Protein AF-A0A946YLW0-F1 (afdb_monomer_lite)

Radius of gyration: 21.74 Å; chains: 1; bounding box: 49×35×57 Å

Foldseek 3Di:
DEDVVAPDDDDDPDHPHPYCVPPVNVVVVVVVVPDDPPPPDDPDADFALQCCQQFVLQQQVDADVPFDHVCVPQCVFLNVDDPPLDGHDSVNSVRSVVRLVVQADALCLCSRNVLQAQEDVVQPHDPDDPRHHRYDHCVDVLSVQVSCSSSNNDYHNDYDPSRDDPPSPDD

pLDDT: mean 92.06, std 7.38, range [60.34, 98.5]

Secondary structure (DSSP, 8-state):
-B-GGGTPPP-SS--SBSSTT-HHHHHHHHHHHTS-TTSPPPP-----HHHIIIIIGGGGG-PPTT---HHHHHTTTT-PPPPTTSPPPHHHHHHHHHHHHTT--TT-GGG-HHHHTTB-GGGT--S--TT--SBSSTT-HHHHHHHHHHTT---TT---GGG---SSPP-

Sequence (171 aa):
PLAPAVGGERHSGGIFWDSTDHAEYRAIADWIAGGSPDAGADPLVDVDFDFFRSCVQPIFVNPLENAMPCAECHSGEFAVPPPENSYWTVEQSQQAFESLLYLIDPGRPDSSRFLHKPLHPNAGGDLMHNGGRRWYSQDDPERQALASWVSGEAQGNSCPSALQFDYPPRP

Structure (mmCIF, N/CA/C/O backbone):
data_AF-A0A946YLW0-F1
#
_entry.id   AF-A0A946YLW0-F1
#
loop_
_atom_site.group_PDB
_atom_site.id
_atom_site.type_symbol
_atom_site.label_atom_id
_atom_site.label_alt_id
_atom_site.label_comp_id
_atom_site.label_asym_id
_atom_site.label_entity_id
_atom_site.label_seq_id
_atom_site.pdbx_PDB_ins_code
_atom_site.Cartn_x
_atom_site.Cartn_y
_atom_site.Cartn_z
_atom_site.occupancy
_atom_site.B_iso_or_equiv
_atom_site.auth_seq_id
_atom_site.auth_comp_id
_atom_site.auth_asym_id
_atom_site.auth_atom_id
_atom_site.pdbx_PDB_model_num
ATOM 1 N N . PRO A 1 1 ? 23.824 8.669 -23.984 1.00 85.38 1 PRO A N 1
ATOM 2 C CA . PRO A 1 1 ? 22.915 9.604 -24.691 1.00 85.38 1 PRO A CA 1
ATOM 3 C C . PRO A 1 1 ? 23.542 10.155 -25.980 1.00 85.38 1 PRO A C 1
ATOM 5 O O . PRO A 1 1 ? 24.711 10.545 -25.954 1.00 85.38 1 PRO A O 1
ATOM 8 N N . LEU A 1 2 ? 22.795 10.125 -27.090 1.00 92.25 2 LEU A N 1
ATOM 9 C CA . LEU A 1 2 ? 23.228 10.659 -28.386 1.00 92.25 2 LEU A CA 1
ATOM 10 C C . LEU A 1 2 ? 23.169 12.193 -28.372 1.00 92.25 2 LEU A C 1
ATOM 12 O O . LEU A 1 2 ? 22.235 12.763 -27.815 1.00 92.25 2 LEU A O 1
ATOM 16 N N . ALA A 1 3 ? 24.135 12.867 -28.990 1.00 92.94 3 ALA A N 1
ATOM 17 C CA . ALA A 1 3 ? 24.159 14.320 -29.049 1.00 92.94 3 ALA A CA 1
ATOM 18 C C . ALA A 1 3 ? 22.943 14.883 -29.807 1.00 92.94 3 ALA A C 1
ATOM 20 O O . ALA A 1 3 ? 22.633 14.406 -30.903 1.00 92.94 3 ALA A O 1
ATOM 21 N N . PRO A 1 4 ? 22.332 15.984 -29.326 1.00 92.19 4 PRO A N 1
ATOM 22 C CA . PRO A 1 4 ? 21.275 16.666 -30.071 1.00 92.19 4 PRO A CA 1
ATOM 23 C C . PRO A 1 4 ? 21.678 17.119 -31.477 1.00 92.19 4 PRO A C 1
ATOM 25 O O . PRO A 1 4 ? 20.841 17.175 -32.372 1.00 92.19 4 PRO A O 1
ATOM 28 N N . ALA A 1 5 ? 22.968 17.395 -31.695 1.00 92.62 5 ALA A N 1
ATOM 29 C CA . ALA A 1 5 ? 23.504 17.795 -32.996 1.00 92.62 5 ALA A CA 1
ATOM 30 C C . ALA A 1 5 ? 23.383 16.709 -34.081 1.00 92.62 5 ALA A C 1
ATOM 32 O O . ALA A 1 5 ? 23.413 17.036 -35.264 1.00 92.62 5 ALA A O 1
ATOM 33 N N . VAL A 1 6 ? 23.231 15.442 -33.689 1.00 92.12 6 VAL A N 1
ATOM 34 C CA . VAL A 1 6 ? 23.076 14.301 -34.605 1.00 92.12 6 VAL A CA 1
ATOM 35 C C . VAL A 1 6 ? 21.753 13.559 -34.383 1.00 92.12 6 VAL A C 1
ATOM 37 O O . VAL A 1 6 ? 21.626 12.394 -34.743 1.00 92.12 6 VAL A O 1
ATOM 40 N N . GLY A 1 7 ? 20.757 14.235 -33.798 1.00 90.06 7 GLY A N 1
ATOM 41 C CA . GLY A 1 7 ? 19.392 13.713 -33.662 1.00 90.06 7 GLY A CA 1
ATOM 42 C C . GLY A 1 7 ? 19.033 13.113 -32.300 1.00 90.06 7 GLY A C 1
ATOM 43 O O . GLY A 1 7 ? 17.967 12.521 -32.174 1.00 90.06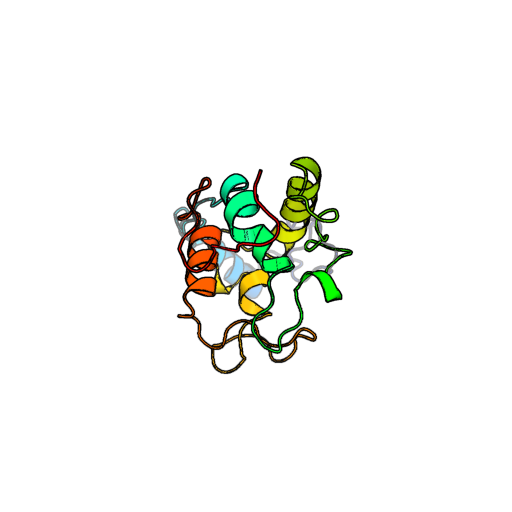 7 GLY A O 1
ATOM 44 N N . GLY A 1 8 ? 19.879 13.256 -31.276 1.00 88.50 8 GLY A N 1
ATOM 45 C CA . GLY A 1 8 ? 19.521 12.881 -29.905 1.00 88.50 8 GLY A CA 1
ATOM 46 C C . GLY A 1 8 ? 18.581 13.877 -29.207 1.00 88.50 8 GLY A C 1
ATOM 47 O O . GLY A 1 8 ? 18.474 15.043 -29.586 1.00 88.50 8 GLY A O 1
ATOM 48 N N . GLU A 1 9 ? 17.908 13.440 -28.143 1.00 89.00 9 GLU A N 1
ATOM 49 C CA . GLU A 1 9 ? 17.096 14.327 -27.300 1.00 89.00 9 GLU A CA 1
ATOM 50 C C . GLU A 1 9 ? 17.953 15.143 -26.321 1.00 89.00 9 GLU A C 1
ATOM 52 O O . GLU A 1 9 ? 19.111 14.826 -26.051 1.00 89.00 9 GLU A O 1
ATOM 57 N N . ARG A 1 10 ? 17.389 16.213 -25.750 1.00 86.56 10 ARG A N 1
ATOM 58 C CA . ARG A 1 10 ? 18.077 16.976 -24.700 1.00 86.56 10 ARG A CA 1
ATOM 59 C C . ARG A 1 10 ? 18.120 16.168 -23.405 1.00 86.56 10 ARG A C 1
ATOM 61 O O . ARG A 1 10 ? 17.092 15.719 -22.918 1.00 86.56 10 ARG A O 1
ATOM 68 N N . HIS A 1 11 ? 19.301 16.066 -22.807 1.00 83.12 11 HIS A N 1
ATOM 69 C CA . HIS A 1 11 ? 19.528 15.318 -21.572 1.00 83.12 11 HIS A CA 1
ATOM 70 C C . HIS A 1 11 ? 20.522 16.053 -20.658 1.00 83.12 11 HIS A C 1
ATOM 72 O O . HIS A 1 11 ? 21.435 16.733 -21.127 1.00 83.12 11 HIS A O 1
ATOM 78 N N . SER A 1 12 ? 20.376 15.899 -19.340 1.00 77.44 12 SER A N 1
ATOM 79 C CA . SER A 1 12 ? 21.189 16.594 -18.325 1.00 77.44 12 SER A CA 1
ATOM 80 C C . SER A 1 12 ? 22.530 15.912 -18.002 1.00 77.44 12 SER A C 1
ATOM 82 O O . SER A 1 12 ? 23.401 16.542 -17.413 1.00 77.44 12 SER A O 1
ATOM 84 N N . GLY A 1 13 ? 22.733 14.656 -18.418 1.00 79.31 13 GLY A N 1
ATOM 85 C CA . GLY A 1 13 ? 23.901 13.831 -18.059 1.00 79.31 13 GLY A CA 1
ATOM 86 C C . GLY A 1 13 ? 25.116 13.894 -18.997 1.00 79.31 13 GLY A C 1
ATOM 87 O O . GLY A 1 13 ? 25.963 13.010 -18.931 1.00 79.31 13 GLY A O 1
ATOM 88 N N . GLY A 1 14 ? 25.204 14.893 -19.883 1.00 83.44 14 GLY A N 1
ATOM 89 C CA . GLY A 1 14 ? 26.281 14.991 -20.881 1.00 83.44 14 GLY A CA 1
ATOM 90 C C . GLY A 1 14 ? 26.111 14.062 -22.094 1.00 83.44 14 GLY A C 1
ATOM 91 O O . GLY A 1 14 ? 25.265 13.168 -22.110 1.00 83.44 14 GLY A O 1
ATOM 92 N N . ILE A 1 15 ? 26.878 14.331 -23.155 1.00 88.19 15 ILE A N 1
ATOM 93 C CA . ILE A 1 15 ? 26.849 13.575 -24.418 1.00 88.19 15 ILE A CA 1
ATOM 94 C C . ILE A 1 15 ? 27.761 12.358 -24.279 1.00 88.19 15 ILE A C 1
ATOM 96 O O . ILE A 1 15 ? 28.927 12.506 -23.928 1.00 88.19 15 ILE A O 1
ATOM 100 N N . PHE A 1 16 ? 27.230 11.172 -24.579 1.00 90.00 16 PHE A N 1
ATOM 101 C CA . PHE A 1 16 ? 28.002 9.925 -24.565 1.00 90.00 16 PHE A CA 1
ATOM 102 C C . PHE A 1 16 ? 28.334 9.437 -25.983 1.00 90.00 16 PHE A C 1
ATOM 104 O O . PHE A 1 16 ? 29.414 8.906 -26.202 1.00 90.00 16 PHE A O 1
ATOM 111 N N . TRP A 1 17 ? 27.447 9.675 -26.956 1.00 93.06 17 TRP A N 1
ATOM 112 C CA . TRP A 1 17 ? 27.706 9.428 -28.378 1.00 93.06 17 TRP A CA 1
ATOM 113 C C . TRP A 1 17 ? 27.484 10.718 -29.162 1.00 93.06 17 TRP A C 1
ATOM 115 O O . TRP A 1 17 ? 26.415 11.313 -29.073 1.00 93.06 17 TRP A O 1
ATOM 125 N N . ASP A 1 18 ? 28.467 11.158 -29.935 1.00 93.69 18 ASP A N 1
ATOM 126 C CA . ASP A 1 18 ? 28.375 12.346 -30.797 1.00 93.69 18 ASP A CA 1
ATOM 127 C C . ASP A 1 18 ? 28.051 12.011 -32.264 1.00 93.69 18 ASP A C 1
ATOM 129 O O . ASP A 1 18 ? 27.902 12.914 -33.082 1.00 93.69 18 ASP A O 1
ATOM 133 N N . SER A 1 19 ? 27.895 10.723 -32.582 1.00 94.00 19 SER A N 1
ATOM 134 C CA . SER A 1 19 ? 27.548 10.196 -33.902 1.00 94.00 19 SER A CA 1
ATOM 135 C C . SER A 1 19 ? 26.683 8.938 -33.785 1.00 94.00 19 SER A C 1
ATOM 137 O O . SER A 1 19 ? 26.817 8.158 -32.841 1.00 94.00 19 SER A O 1
ATOM 139 N N . THR A 1 20 ? 25.823 8.706 -34.774 1.00 91.62 20 THR A N 1
ATOM 140 C CA . THR A 1 20 ? 25.056 7.460 -34.914 1.00 91.62 20 THR A CA 1
ATOM 141 C C . THR A 1 20 ? 25.903 6.282 -35.405 1.00 91.62 20 THR A C 1
ATOM 143 O O . THR A 1 20 ? 25.444 5.146 -35.370 1.00 91.62 20 THR A O 1
ATOM 146 N N . ASP A 1 21 ? 27.141 6.518 -35.847 1.00 94.25 21 ASP A N 1
ATOM 147 C CA . ASP A 1 21 ? 28.026 5.463 -36.366 1.00 94.25 21 ASP A CA 1
ATOM 148 C C . ASP A 1 21 ? 28.792 4.712 -35.269 1.00 94.25 21 ASP A C 1
ATOM 150 O O . ASP A 1 21 ? 29.370 3.644 -35.528 1.00 94.25 21 ASP A O 1
ATOM 154 N N . HIS A 1 22 ? 28.776 5.236 -34.037 1.00 94.25 22 HIS A N 1
ATOM 155 C CA . HIS A 1 22 ? 29.399 4.594 -32.880 1.00 94.25 22 HIS A CA 1
ATOM 156 C C . HIS A 1 22 ? 28.906 3.159 -32.739 1.00 94.25 22 HIS A C 1
ATOM 158 O O . HIS A 1 22 ? 27.703 2.904 -32.719 1.00 94.25 22 HIS A O 1
ATOM 164 N N . ALA A 1 23 ? 29.840 2.211 -32.640 1.00 93.25 23 ALA A N 1
ATOM 165 C CA . ALA A 1 23 ? 29.507 0.788 -32.582 1.00 93.25 23 ALA A CA 1
ATOM 166 C C . ALA A 1 23 ? 28.584 0.461 -31.395 1.00 93.25 23 ALA A C 1
ATOM 168 O O . ALA A 1 23 ? 27.647 -0.317 -31.539 1.00 93.25 23 ALA A O 1
ATOM 169 N N . GLU A 1 24 ? 28.801 1.114 -30.252 1.00 92.62 24 GLU A N 1
ATOM 170 C CA . GLU A 1 24 ? 27.965 0.974 -29.055 1.00 92.62 24 GLU A CA 1
ATOM 171 C C . GLU A 1 24 ? 26.568 1.576 -29.240 1.00 92.62 24 GLU A C 1
ATOM 173 O O . GLU A 1 24 ? 25.579 0.977 -28.821 1.00 92.62 24 GLU A O 1
ATOM 178 N N . TYR A 1 25 ? 26.472 2.732 -29.908 1.00 92.38 25 TYR A N 1
ATOM 179 C CA . TYR A 1 25 ? 25.181 3.334 -30.232 1.00 92.38 25 TYR A CA 1
ATOM 180 C C . TYR A 1 25 ? 24.383 2.430 -31.174 1.00 92.38 25 TYR A C 1
ATOM 182 O O . TYR A 1 25 ? 23.218 2.156 -30.903 1.00 92.38 25 TYR A O 1
ATOM 190 N N . ARG A 1 26 ? 25.017 1.914 -32.237 1.00 94.25 26 ARG A N 1
ATOM 191 C CA . ARG A 1 26 ? 24.376 0.991 -33.186 1.00 94.25 26 ARG A CA 1
ATOM 192 C C . ARG A 1 26 ? 23.924 -0.298 -32.516 1.00 94.25 26 ARG A C 1
ATOM 194 O O . ARG A 1 26 ? 22.802 -0.710 -32.746 1.00 94.25 26 ARG A O 1
ATOM 201 N N . ALA A 1 27 ? 24.729 -0.874 -31.623 1.00 93.50 27 ALA A N 1
ATOM 202 C CA . ALA A 1 27 ? 24.333 -2.071 -30.885 1.00 93.50 27 ALA A CA 1
ATOM 203 C C . ALA A 1 27 ? 23.054 -1.856 -30.050 1.00 93.50 27 ALA A C 1
ATOM 205 O O . ALA A 1 27 ? 22.170 -2.710 -30.041 1.00 93.50 27 ALA A O 1
ATOM 206 N N . ILE A 1 28 ? 22.932 -0.708 -29.376 1.00 90.19 28 ILE A N 1
ATOM 207 C CA . ILE A 1 28 ? 21.730 -0.367 -28.599 1.00 90.19 28 ILE A CA 1
ATOM 208 C C . ILE A 1 28 ? 20.558 -0.029 -29.528 1.00 90.19 28 ILE A C 1
ATOM 210 O O . ILE A 1 28 ? 19.439 -0.463 -29.273 1.00 90.19 28 ILE A O 1
ATOM 214 N N . ALA A 1 29 ? 20.799 0.714 -30.609 1.00 90.12 29 ALA A N 1
ATOM 215 C CA . ALA A 1 29 ? 19.771 1.069 -31.584 1.00 90.12 29 ALA A CA 1
ATOM 216 C C . ALA A 1 29 ? 19.193 -0.171 -32.283 1.00 90.12 29 ALA A C 1
ATOM 218 O O . ALA A 1 29 ? 17.976 -0.287 -32.398 1.00 90.12 29 ALA A O 1
ATOM 219 N N . ASP A 1 30 ? 20.043 -1.122 -32.670 1.00 92.88 30 ASP A N 1
ATOM 220 C CA . ASP A 1 30 ? 19.643 -2.399 -33.263 1.00 92.88 30 ASP A CA 1
ATOM 221 C C . ASP A 1 30 ? 18.868 -3.259 -32.254 1.00 92.88 30 ASP A C 1
ATOM 223 O O . ASP A 1 30 ? 17.881 -3.895 -32.621 1.00 92.88 30 ASP A O 1
ATOM 227 N N . TRP A 1 31 ? 19.256 -3.245 -30.971 1.00 88.25 31 TRP A N 1
ATOM 228 C CA . TRP A 1 31 ? 18.499 -3.912 -29.905 1.00 88.25 31 TRP A CA 1
ATOM 229 C C . TRP A 1 31 ? 17.100 -3.303 -29.718 1.00 88.25 31 TRP A C 1
ATOM 231 O O . TRP A 1 31 ? 16.127 -4.050 -29.632 1.00 88.25 31 TRP A O 1
ATOM 241 N N . ILE A 1 32 ? 16.977 -1.969 -29.718 1.00 85.88 32 ILE A N 1
ATOM 242 C CA . ILE A 1 32 ? 15.678 -1.276 -29.641 1.00 85.88 32 ILE A CA 1
ATOM 243 C C . ILE A 1 32 ? 14.829 -1.595 -30.879 1.00 85.88 32 ILE A C 1
ATOM 245 O O . ILE A 1 32 ? 13.659 -1.945 -30.747 1.00 85.88 32 ILE A O 1
ATOM 249 N N . ALA A 1 33 ? 15.410 -1.502 -32.077 1.00 87.19 33 ALA A N 1
ATOM 250 C CA . ALA A 1 33 ? 14.713 -1.745 -33.340 1.00 87.19 33 ALA A CA 1
ATOM 251 C C . ALA A 1 33 ? 14.305 -3.216 -33.528 1.00 87.19 33 ALA A C 1
ATOM 253 O O . ALA A 1 33 ? 13.322 -3.499 -34.210 1.00 87.19 33 ALA A O 1
ATOM 254 N N . GLY A 1 34 ? 15.055 -4.146 -32.931 1.00 87.06 34 GLY A N 1
ATOM 255 C CA . GLY A 1 34 ? 14.749 -5.575 -32.903 1.00 87.06 34 GLY A CA 1
ATOM 256 C C . GLY A 1 34 ? 13.764 -5.988 -31.805 1.00 87.06 34 GLY A C 1
ATOM 257 O O . GLY A 1 34 ? 13.376 -7.157 -31.756 1.00 87.06 34 GLY A O 1
ATOM 258 N N . GLY A 1 35 ? 13.365 -5.066 -30.924 1.00 81.75 35 GLY A N 1
ATOM 259 C CA . GLY A 1 35 ? 12.325 -5.303 -29.928 1.00 81.75 35 GLY A CA 1
ATOM 260 C C . GLY A 1 35 ? 10.974 -5.583 -30.589 1.00 81.75 35 GLY A C 1
ATOM 261 O O . GLY A 1 35 ? 10.616 -4.965 -31.590 1.00 81.75 35 GLY A O 1
ATOM 262 N N . SER A 1 36 ? 10.204 -6.522 -30.033 1.00 78.25 36 SER A N 1
ATOM 263 C CA . SER A 1 36 ? 8.832 -6.744 -30.497 1.00 78.25 36 SER A CA 1
ATOM 264 C C . SER A 1 36 ? 7.982 -5.507 -30.171 1.00 78.25 36 SER A C 1
ATOM 266 O O . SER A 1 36 ? 8.005 -5.074 -29.017 1.00 78.25 36 SER A O 1
ATOM 268 N N . PRO A 1 37 ? 7.193 -4.956 -31.113 1.00 69.88 37 PRO A N 1
ATOM 269 C CA . PRO A 1 37 ? 6.208 -3.920 -30.790 1.00 69.88 37 PRO A CA 1
ATOM 270 C C . PRO A 1 37 ? 5.125 -4.446 -29.831 1.00 69.88 37 PRO A C 1
ATOM 272 O O . PRO A 1 37 ? 4.477 -3.660 -29.149 1.00 69.88 37 PRO A O 1
ATOM 275 N N . ASP A 1 38 ? 4.995 -5.776 -29.748 1.00 64.50 38 ASP A N 1
ATOM 276 C CA . ASP A 1 38 ? 4.132 -6.512 -28.826 1.00 64.50 38 ASP A CA 1
ATOM 277 C C . ASP A 1 38 ? 4.912 -7.087 -27.630 1.00 64.50 38 ASP A C 1
ATOM 279 O O . ASP A 1 38 ? 4.436 -8.007 -26.962 1.00 64.50 38 ASP A O 1
ATOM 283 N N . ALA A 1 39 ? 6.136 -6.609 -27.358 1.00 64.69 39 ALA A N 1
ATOM 284 C CA . ALA A 1 39 ? 6.762 -6.808 -26.054 1.00 64.69 39 ALA A CA 1
ATOM 285 C C . ALA A 1 39 ? 5.888 -6.060 -25.040 1.00 64.69 39 ALA A C 1
ATOM 287 O O . ALA A 1 39 ? 6.054 -4.860 -24.832 1.00 64.69 39 ALA A O 1
ATOM 288 N N . GLY A 1 40 ? 4.864 -6.759 -24.547 1.00 60.34 40 GLY A N 1
ATOM 289 C CA . GLY A 1 40 ? 3.721 -6.173 -23.866 1.00 60.34 40 GLY A CA 1
ATOM 290 C C . GLY A 1 40 ? 4.165 -5.244 -22.751 1.00 60.34 40 GLY A C 1
ATOM 291 O O . GLY A 1 40 ? 4.898 -5.653 -21.854 1.00 60.34 40 GLY A O 1
ATOM 292 N N . ALA A 1 41 ? 3.707 -3.994 -22.807 1.00 64.12 41 ALA A N 1
ATOM 293 C CA . ALA A 1 41 ? 3.590 -3.227 -21.584 1.00 64.12 41 ALA A CA 1
ATOM 294 C C . ALA A 1 41 ? 2.695 -4.041 -20.645 1.00 64.12 41 ALA A C 1
ATOM 296 O O . ALA A 1 41 ? 1.641 -4.525 -21.078 1.00 64.12 41 ALA A O 1
ATOM 297 N N . ASP A 1 42 ? 3.133 -4.224 -19.399 1.00 68.25 42 ASP A N 1
ATOM 298 C CA . ASP A 1 42 ? 2.281 -4.833 -18.384 1.00 68.25 42 ASP A CA 1
ATOM 299 C C . ASP A 1 42 ? 0.925 -4.104 -18.392 1.00 68.25 42 ASP A C 1
ATOM 301 O O . ASP A 1 42 ? 0.886 -2.878 -18.585 1.00 68.25 42 ASP A O 1
ATOM 305 N N . PRO A 1 43 ? -0.197 -4.833 -18.264 1.00 72.81 43 PRO A N 1
ATOM 306 C CA . PRO A 1 43 ? -1.510 -4.208 -18.234 1.00 72.81 43 PRO A CA 1
ATOM 307 C C . PRO A 1 43 ? -1.532 -3.114 -17.164 1.00 72.81 43 PRO A C 1
ATOM 309 O O . PRO A 1 43 ? -0.964 -3.281 -16.086 1.00 72.81 43 PRO A O 1
ATOM 312 N N . LEU A 1 44 ? -2.192 -1.992 -17.463 1.00 78.94 44 LEU A N 1
ATOM 313 C CA . LEU A 1 44 ? -2.415 -0.950 -16.466 1.00 78.94 44 LEU A CA 1
ATOM 314 C C . LEU A 1 44 ? -3.290 -1.540 -15.357 1.00 78.94 44 LEU A C 1
ATOM 316 O O . LEU A 1 44 ? -4.455 -1.866 -15.584 1.00 78.94 44 LEU A O 1
ATOM 320 N N . VAL A 1 45 ? -2.691 -1.713 -14.183 1.00 91.19 45 VAL A N 1
ATOM 321 C CA . VAL A 1 45 ? -3.363 -2.140 -12.960 1.00 91.19 45 VAL A CA 1
ATOM 322 C C . VAL A 1 45 ? -3.491 -0.917 -12.069 1.00 91.19 45 VAL A C 1
ATOM 324 O O . VAL A 1 45 ? -2.507 -0.223 -11.834 1.00 91.19 45 VAL A O 1
ATOM 327 N N . ASP A 1 46 ? -4.690 -0.683 -11.550 1.00 92.00 46 ASP A N 1
ATOM 328 C CA . ASP A 1 46 ? -4.929 0.284 -10.487 1.00 92.00 46 ASP A CA 1
ATOM 329 C C . ASP A 1 46 ? -5.319 -0.473 -9.217 1.00 92.00 46 ASP A C 1
ATOM 331 O O . ASP A 1 46 ? -6.022 -1.486 -9.266 1.00 92.00 46 ASP A O 1
ATOM 335 N N . VAL A 1 47 ? -4.859 0.016 -8.069 1.00 96.75 47 VAL A N 1
ATOM 336 C CA . VAL A 1 47 ? -5.274 -0.518 -6.770 1.00 96.75 47 VAL A CA 1
ATOM 337 C C . VAL A 1 47 ? -6.560 0.167 -6.312 1.00 96.75 47 VAL A C 1
ATOM 339 O O . VAL A 1 47 ? -6.731 1.373 -6.475 1.00 96.75 47 VAL A O 1
ATOM 342 N N . ASP A 1 48 ? -7.479 -0.602 -5.735 1.00 98.19 48 ASP A N 1
ATOM 343 C CA . ASP A 1 48 ? -8.828 -0.121 -5.429 1.00 98.19 48 ASP A CA 1
ATOM 344 C C . ASP A 1 48 ? -8.889 0.700 -4.128 1.00 98.19 48 ASP A C 1
ATOM 346 O O . ASP A 1 48 ? -8.435 0.250 -3.069 1.00 98.19 48 ASP A O 1
ATOM 350 N N . PHE A 1 49 ? -9.474 1.901 -4.197 1.00 98.25 49 PHE A N 1
ATOM 351 C CA . PHE A 1 49 ? -9.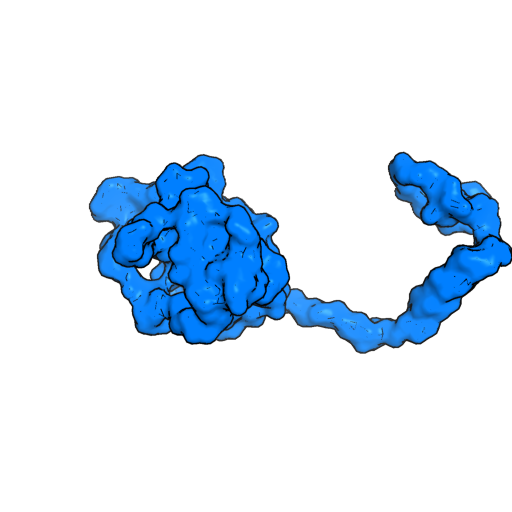601 2.805 -3.049 1.00 98.25 49 PHE A CA 1
ATOM 352 C C . PHE A 1 49 ? -10.596 2.293 -1.999 1.00 98.25 49 PHE A C 1
ATOM 354 O O . PHE A 1 49 ? -10.355 2.438 -0.797 1.00 98.25 49 PHE A O 1
ATOM 361 N N . ASP A 1 50 ? -11.700 1.675 -2.422 1.00 98.06 50 ASP A N 1
ATOM 362 C CA . ASP A 1 50 ? -12.705 1.167 -1.485 1.00 98.06 50 ASP A CA 1
ATOM 363 C C . ASP A 1 50 ? -12.137 0.011 -0.653 1.00 98.06 50 ASP A C 1
ATOM 365 O O . ASP A 1 50 ? -12.345 -0.040 0.567 1.00 98.06 50 ASP A O 1
ATOM 369 N N . PHE A 1 51 ? -11.332 -0.853 -1.275 1.00 98.44 51 PHE A N 1
ATOM 370 C CA . PHE A 1 51 ? -10.580 -1.904 -0.598 1.00 98.44 51 PHE A CA 1
ATOM 371 C C . PHE A 1 51 ? -9.503 -1.334 0.317 1.00 98.44 51 PHE A C 1
ATOM 373 O O . PHE A 1 51 ? -9.370 -1.782 1.461 1.00 98.44 51 PHE A O 1
ATOM 380 N N . PHE A 1 52 ? -8.782 -0.298 -0.129 1.00 98.38 52 PHE A N 1
ATOM 381 C CA . PHE A 1 52 ? -7.839 0.409 0.731 1.00 98.38 52 PHE A CA 1
ATOM 382 C C . PHE A 1 52 ? -8.520 0.887 2.014 1.00 98.38 52 PHE A C 1
ATOM 384 O O . PHE A 1 52 ? -8.114 0.511 3.113 1.00 98.38 52 PHE A O 1
ATOM 391 N N . ARG A 1 53 ? -9.585 1.682 1.878 1.00 97.19 53 ARG A N 1
ATOM 392 C CA . ARG A 1 53 ? -10.279 2.293 3.012 1.00 97.19 53 ARG A CA 1
ATOM 393 C C . ARG A 1 53 ? -10.908 1.244 3.920 1.00 97.19 53 ARG A C 1
ATOM 395 O O . ARG A 1 53 ? -10.927 1.446 5.130 1.00 97.19 53 ARG A O 1
ATOM 402 N N . SER A 1 54 ? -11.429 0.152 3.366 1.00 96.75 54 SER A N 1
ATOM 403 C CA . SER A 1 54 ? -12.187 -0.848 4.128 1.00 96.75 54 SER A CA 1
ATOM 404 C C . SER A 1 54 ? -11.310 -1.908 4.793 1.00 96.75 54 SER A C 1
ATOM 406 O O . SER A 1 54 ? -11.661 -2.377 5.876 1.00 96.75 54 SER A O 1
ATOM 408 N N . CYS A 1 55 ? -10.211 -2.302 4.143 1.00 97.75 55 CYS A N 1
ATOM 409 C CA . CYS A 1 55 ? -9.468 -3.520 4.474 1.00 97.75 55 CYS A CA 1
ATOM 410 C C . CYS A 1 55 ? -7.970 -3.280 4.692 1.00 97.75 55 CYS A C 1
ATOM 412 O O . CYS A 1 55 ? -7.363 -3.951 5.521 1.00 97.75 55 CYS A O 1
ATOM 414 N N . VAL A 1 56 ? -7.361 -2.322 3.986 1.00 97.94 56 VAL A N 1
ATOM 415 C CA . VAL A 1 56 ? -5.922 -2.043 4.124 1.00 97.94 56 VAL A CA 1
ATOM 416 C C . VAL A 1 56 ? -5.667 -1.045 5.242 1.00 97.94 56 VAL A C 1
ATOM 418 O O . VAL A 1 56 ? -4.918 -1.343 6.159 1.00 97.94 56 VAL A O 1
ATOM 421 N N . GLN A 1 57 ? -6.303 0.123 5.206 1.00 97.88 57 GLN A N 1
ATOM 422 C CA . GLN A 1 57 ? -6.030 1.244 6.105 1.00 97.88 57 GLN A CA 1
ATOM 423 C C . GLN A 1 57 ? -6.066 0.888 7.607 1.00 97.88 57 GLN A C 1
ATOM 425 O O . GLN A 1 57 ? -5.190 1.365 8.336 1.00 97.88 57 GLN A O 1
ATOM 430 N N . PRO A 1 58 ? -6.976 0.019 8.104 1.00 97.06 58 PRO A N 1
ATOM 431 C CA . PRO A 1 58 ? -6.950 -0.410 9.504 1.00 97.06 58 PRO A CA 1
ATOM 432 C C . PRO A 1 58 ? -5.627 -1.044 9.945 1.00 97.06 58 PRO A C 1
ATOM 434 O O . PRO A 1 58 ? -5.248 -0.908 11.109 1.00 97.06 58 PRO A O 1
ATOM 437 N N . ILE A 1 59 ? -4.872 -1.676 9.041 1.00 96.88 59 ILE A N 1
ATOM 438 C CA . ILE A 1 59 ? -3.588 -2.313 9.364 1.00 96.88 59 ILE A CA 1
ATOM 439 C C . ILE A 1 59 ? -2.607 -1.341 10.035 1.00 96.88 59 ILE A C 1
ATOM 441 O O . ILE A 1 59 ? -1.786 -1.741 10.861 1.00 96.88 59 ILE A O 1
ATOM 445 N N . PHE A 1 60 ? -2.720 -0.044 9.724 1.00 96.56 60 PHE A N 1
ATOM 446 C CA . PHE A 1 60 ? -1.799 0.989 10.185 1.00 96.56 60 PHE A CA 1
ATOM 447 C C . PHE A 1 60 ? -1.839 1.223 11.689 1.00 96.56 60 PHE A C 1
ATOM 449 O O . PHE A 1 60 ? -0.852 1.699 12.251 1.00 96.56 60 PHE A O 1
ATOM 456 N N . VAL A 1 61 ? -2.952 0.876 12.332 1.00 95.75 61 VAL A N 1
ATOM 457 C CA . VAL A 1 61 ? -3.174 1.062 13.771 1.00 95.75 61 VAL A CA 1
ATOM 458 C C . VAL A 1 61 ? -3.399 -0.250 14.517 1.00 95.75 61 VAL A C 1
ATOM 460 O O . VAL A 1 61 ? -3.567 -0.227 15.731 1.00 95.75 61 VAL A O 1
ATOM 463 N N . ASN A 1 62 ? -3.354 -1.389 13.818 1.00 95.12 62 ASN A N 1
ATOM 464 C CA . ASN A 1 62 ? -3.465 -2.723 14.405 1.00 95.12 62 ASN A CA 1
ATOM 465 C C . ASN A 1 62 ? -2.112 -3.447 14.320 1.00 95.12 62 ASN A C 1
ATOM 467 O O . ASN A 1 62 ? -1.810 -4.105 13.312 1.00 95.12 62 ASN A O 1
ATOM 471 N N . PRO A 1 63 ? -1.249 -3.301 15.341 1.00 91.62 63 PRO A N 1
ATOM 472 C CA . PRO A 1 63 ? 0.017 -4.012 15.386 1.00 91.62 63 PRO A CA 1
ATOM 473 C C . PRO A 1 63 ? -0.195 -5.502 15.668 1.00 91.62 63 PRO A C 1
ATOM 475 O O . PRO A 1 63 ? -1.169 -5.901 16.306 1.00 91.62 63 PRO A O 1
ATOM 478 N N . LEU A 1 64 ? 0.762 -6.320 15.235 1.00 88.19 64 LEU A N 1
ATOM 479 C CA . LEU A 1 64 ? 0.903 -7.676 15.759 1.00 88.19 64 LEU A CA 1
ATOM 480 C C . LEU A 1 64 ? 1.408 -7.635 17.207 1.00 88.19 64 LEU A C 1
ATOM 482 O O . LEU A 1 64 ? 1.933 -6.620 17.672 1.00 88.19 64 LEU A O 1
ATOM 486 N N . GLU A 1 65 ? 1.277 -8.753 17.918 1.00 84.12 65 GLU A N 1
ATOM 487 C CA . GLU A 1 65 ? 1.802 -8.881 19.275 1.00 84.12 65 GLU A CA 1
ATOM 488 C C . GLU A 1 65 ? 3.300 -8.527 19.310 1.00 84.12 65 GLU A C 1
ATOM 490 O O . GLU A 1 65 ? 4.093 -9.046 18.524 1.00 84.12 65 GLU A O 1
ATOM 495 N N . ASN A 1 66 ? 3.691 -7.631 20.222 1.00 80.75 66 ASN A N 1
ATOM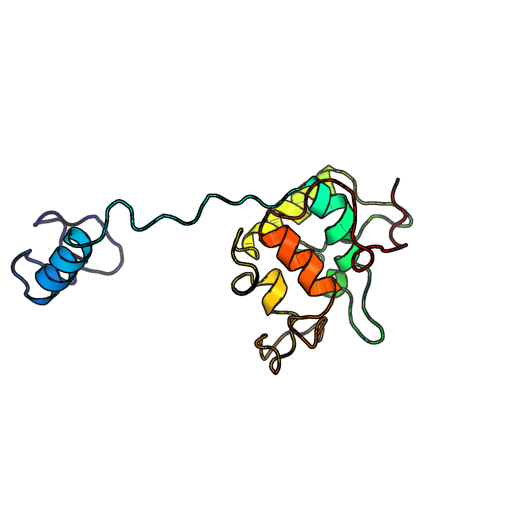 496 C CA . ASN A 1 66 ? 5.060 -7.115 20.363 1.00 80.75 66 ASN A CA 1
ATOM 497 C C . ASN A 1 66 ? 5.606 -6.326 19.150 1.00 80.75 66 ASN A C 1
ATOM 499 O O . ASN A 1 66 ? 6.815 -6.107 19.065 1.00 80.75 66 ASN A O 1
ATOM 503 N N . ALA A 1 67 ? 4.744 -5.870 18.236 1.00 86.00 67 ALA A N 1
ATOM 504 C CA . ALA A 1 67 ? 5.113 -4.988 17.132 1.00 86.00 67 ALA A CA 1
ATOM 505 C C . ALA A 1 67 ? 4.599 -3.556 17.349 1.00 86.00 67 ALA A C 1
ATOM 507 O O . ALA A 1 67 ? 3.642 -3.307 18.080 1.00 86.00 67 ALA A O 1
ATOM 508 N N . MET A 1 68 ? 5.240 -2.601 16.681 1.00 90.88 68 MET A N 1
ATOM 509 C CA . MET A 1 68 ? 4.804 -1.208 16.652 1.00 90.88 68 MET A CA 1
ATOM 510 C C . MET A 1 68 ? 3.812 -0.998 15.492 1.00 90.88 68 MET A C 1
ATOM 512 O O . MET A 1 68 ? 4.051 -1.525 14.400 1.00 90.88 68 MET A O 1
ATOM 516 N N . PRO A 1 69 ? 2.708 -0.247 15.677 1.00 93.75 69 PRO A N 1
ATOM 517 C CA . PRO A 1 69 ? 1.805 0.070 14.574 1.00 93.75 69 PRO A CA 1
ATOM 518 C C . PRO A 1 69 ? 2.497 0.976 13.552 1.00 93.75 69 PRO A C 1
ATOM 520 O O . PRO A 1 69 ? 3.368 1.774 13.899 1.00 93.75 69 PRO A O 1
ATOM 523 N N . CYS A 1 70 ? 2.081 0.902 12.286 1.00 95.38 70 CYS A N 1
ATOM 524 C CA . CYS A 1 70 ? 2.649 1.742 11.227 1.00 95.38 70 CYS A CA 1
ATOM 525 C C . CYS A 1 70 ? 2.518 3.234 11.563 1.00 95.38 70 CYS A C 1
ATOM 527 O O . CYS A 1 70 ? 3.452 3.999 11.325 1.00 95.38 70 CYS A O 1
ATOM 529 N N . ALA A 1 71 ? 1.387 3.626 12.159 1.00 95.81 71 ALA A N 1
ATOM 530 C CA . ALA A 1 71 ? 1.084 5.002 12.540 1.00 95.81 71 ALA A CA 1
ATOM 531 C C . ALA A 1 71 ? 2.087 5.605 13.539 1.00 95.81 71 ALA A C 1
ATOM 533 O O . ALA A 1 71 ? 2.281 6.817 13.542 1.00 95.81 71 ALA A O 1
ATOM 534 N N . GLU A 1 72 ? 2.785 4.791 14.333 1.00 94.88 72 GLU A N 1
ATOM 535 C CA . GLU A 1 72 ? 3.771 5.306 15.290 1.00 94.88 72 GLU A CA 1
ATOM 536 C C . GLU A 1 72 ? 4.954 5.988 14.582 1.00 94.88 72 GLU A C 1
ATOM 538 O O . GLU A 1 72 ? 5.446 7.016 15.035 1.00 94.88 72 GLU A O 1
ATOM 543 N N . CYS A 1 73 ? 5.389 5.451 13.435 1.00 94.62 73 CYS A N 1
ATOM 544 C CA . CYS A 1 73 ? 6.509 6.000 12.658 1.00 94.62 73 CYS A CA 1
ATOM 545 C C . CYS A 1 73 ? 6.074 6.749 11.389 1.00 94.62 73 CYS A C 1
ATOM 547 O O . CYS A 1 73 ? 6.805 7.614 10.913 1.00 94.62 73 CYS A O 1
ATOM 549 N N . HIS A 1 74 ? 4.910 6.416 10.824 1.00 96.19 74 HIS A N 1
ATOM 550 C CA . HIS A 1 74 ? 4.437 6.919 9.527 1.00 96.19 74 HIS A CA 1
ATOM 551 C C . HIS A 1 74 ? 3.197 7.829 9.633 1.00 96.19 74 HIS A C 1
ATOM 553 O O . HIS A 1 74 ? 2.534 8.077 8.626 1.00 96.19 74 HIS A O 1
ATOM 559 N N . SER A 1 75 ? 2.873 8.350 10.823 1.00 94.50 75 SER A N 1
ATOM 560 C CA . SER A 1 75 ? 1.729 9.260 11.036 1.00 94.50 75 SER A CA 1
ATOM 561 C C . SER A 1 75 ? 1.823 10.592 10.290 1.00 94.50 75 SER A C 1
ATOM 563 O O . SER A 1 75 ? 0.789 11.194 10.019 1.00 94.50 75 SER A O 1
ATOM 565 N N . GLY A 1 76 ? 3.031 11.052 9.948 1.00 92.31 76 GLY A N 1
ATOM 566 C CA . GLY A 1 76 ? 3.253 12.234 9.103 1.00 92.31 76 GLY A CA 1
ATOM 567 C C . GLY A 1 76 ? 3.243 11.949 7.596 1.00 92.31 76 GLY A C 1
ATOM 568 O O . GLY A 1 76 ? 3.509 12.852 6.813 1.00 92.31 76 GLY A O 1
ATOM 569 N N . GLU A 1 77 ? 2.985 10.700 7.210 1.00 92.81 77 GLU A N 1
ATOM 570 C CA . GLU A 1 77 ? 3.022 10.200 5.835 1.00 92.81 77 GLU A CA 1
ATOM 571 C C . GLU A 1 77 ? 1.651 9.574 5.504 1.00 92.81 77 GLU A C 1
ATOM 573 O O . GLU A 1 77 ? 0.611 10.219 5.617 1.00 92.81 77 GLU A O 1
ATOM 578 N N . PHE A 1 78 ? 1.618 8.292 5.134 1.00 96.00 78 PHE A N 1
ATOM 579 C CA . PHE A 1 78 ? 0.406 7.576 4.737 1.00 96.00 78 PHE A CA 1
ATOM 580 C C . PHE A 1 78 ? -0.385 6.964 5.908 1.00 96.00 78 PHE A C 1
ATOM 582 O O . PHE A 1 78 ? -1.534 6.571 5.727 1.00 96.00 78 PHE A O 1
ATOM 589 N N . ALA A 1 79 ? 0.202 6.840 7.102 1.00 96.12 79 ALA A N 1
ATOM 590 C CA . ALA A 1 79 ? -0.391 6.117 8.232 1.00 96.12 79 ALA A CA 1
ATOM 591 C C . ALA A 1 79 ? -0.972 7.065 9.291 1.00 96.12 79 ALA A C 1
ATOM 593 O O . ALA A 1 79 ? -0.767 6.871 10.490 1.00 96.12 79 ALA A O 1
ATOM 594 N N . VAL A 1 80 ? -1.677 8.112 8.855 1.00 93.75 80 VAL A N 1
ATOM 595 C CA . VAL A 1 80 ? -2.342 9.060 9.759 1.00 93.75 80 VAL A CA 1
ATOM 596 C C . VAL A 1 80 ? -3.313 8.286 10.665 1.00 93.75 80 VAL A C 1
ATOM 598 O O . VAL A 1 80 ? -4.141 7.539 10.139 1.00 93.75 80 VAL A O 1
ATOM 601 N N . PRO A 1 81 ? -3.246 8.415 12.002 1.00 94.31 81 PRO A N 1
ATOM 602 C CA . PRO A 1 81 ? -4.170 7.723 12.899 1.00 94.31 81 PRO A CA 1
ATOM 603 C C . PRO A 1 81 ? -5.602 8.270 12.757 1.00 94.31 81 PRO A C 1
ATOM 605 O O . PRO A 1 81 ? -5.783 9.443 12.414 1.00 94.31 81 PRO A O 1
ATOM 608 N N . PRO A 1 82 ? -6.633 7.447 13.013 1.00 94.50 82 PRO A N 1
ATOM 609 C CA . PRO A 1 82 ? -8.010 7.913 12.977 1.00 94.50 82 PRO A CA 1
ATOM 610 C C . PRO A 1 82 ? -8.280 8.844 14.170 1.00 94.50 82 PRO A C 1
ATOM 612 O O . PRO A 1 82 ? -7.558 8.787 15.174 1.00 94.50 82 PRO A O 1
ATOM 615 N N . PRO A 1 83 ? -9.331 9.681 14.115 1.00 91.56 83 PRO A N 1
ATOM 616 C CA . PRO A 1 83 ? -9.772 10.406 15.297 1.00 91.56 83 PRO A CA 1
ATOM 617 C C . PRO A 1 83 ? -10.234 9.429 16.387 1.00 91.56 83 PRO A C 1
ATOM 619 O O . PRO A 1 83 ? -10.705 8.325 16.102 1.00 91.56 83 PRO A O 1
ATOM 622 N N . GLU A 1 84 ? -10.122 9.852 17.645 1.00 88.81 84 GLU A N 1
ATOM 623 C CA . GLU A 1 84 ? -10.436 9.012 18.802 1.00 88.81 84 GLU A CA 1
ATOM 624 C C . GLU A 1 84 ? -11.847 8.404 18.702 1.00 88.81 84 GLU A C 1
ATOM 626 O O . GLU A 1 84 ? -12.822 9.109 18.437 1.00 88.81 84 GLU A O 1
ATOM 631 N N . ASN A 1 85 ? -11.953 7.089 18.924 1.00 84.44 85 ASN A N 1
ATOM 632 C CA . ASN A 1 85 ? -13.212 6.332 18.898 1.00 84.44 85 ASN A CA 1
ATOM 633 C C . ASN A 1 85 ? -14.020 6.460 17.590 1.00 84.44 85 ASN A C 1
ATOM 635 O O . ASN A 1 85 ? -15.244 6.328 17.602 1.00 84.44 85 ASN A O 1
ATOM 639 N N . SER A 1 86 ? -13.359 6.710 16.459 1.00 92.25 86 SER A N 1
ATOM 640 C CA . SER A 1 86 ? -14.021 6.865 15.162 1.00 92.25 86 SER A CA 1
ATOM 641 C C . SER A 1 86 ? -13.203 6.262 14.027 1.00 92.25 86 SER A C 1
ATOM 643 O O . SER A 1 86 ? -12.010 6.003 14.172 1.00 92.25 86 SER A O 1
ATOM 645 N N . TYR A 1 87 ? -13.849 6.042 12.886 1.00 95.75 87 TYR A N 1
ATOM 646 C CA . TYR A 1 87 ? -13.160 5.711 11.644 1.00 95.75 87 TYR A CA 1
ATOM 647 C C . TYR A 1 87 ? -12.658 6.978 10.944 1.00 95.75 87 TYR A C 1
ATOM 649 O O . TYR A 1 87 ? -13.192 8.068 11.156 1.00 95.75 87 TYR A O 1
ATOM 657 N N . TRP A 1 88 ? -11.682 6.835 10.048 1.00 96.31 88 TRP A N 1
ATOM 658 C CA . TRP A 1 88 ? -11.246 7.933 9.183 1.00 96.31 88 TRP A CA 1
ATOM 659 C C . TRP A 1 88 ? -12.399 8.513 8.360 1.00 96.31 88 TRP A C 1
ATOM 661 O O . TRP A 1 88 ? -13.247 7.773 7.844 1.00 96.31 88 TRP A O 1
ATOM 671 N N . THR A 1 89 ? -12.389 9.824 8.127 1.00 96.19 89 THR A N 1
ATOM 672 C CA . THR A 1 89 ? -13.246 10.428 7.094 1.00 96.19 89 THR A CA 1
ATOM 673 C C . THR A 1 89 ? -12.784 9.996 5.701 1.00 96.19 89 THR A C 1
ATOM 675 O O . THR A 1 89 ? -11.668 9.493 5.542 1.00 96.19 89 THR A O 1
ATOM 678 N N . VAL A 1 90 ? -13.639 10.140 4.683 1.00 96.50 90 VAL A N 1
ATOM 679 C CA . VAL A 1 90 ? -13.282 9.769 3.300 1.00 96.50 90 VAL A CA 1
ATOM 680 C C . VAL A 1 90 ? -12.062 10.562 2.834 1.00 96.50 90 VAL A C 1
ATOM 682 O O . VAL A 1 90 ? -11.150 9.988 2.248 1.00 96.50 90 VAL A O 1
ATOM 685 N N . GLU A 1 91 ? -11.999 11.843 3.188 1.00 96.38 91 GLU A N 1
ATOM 686 C CA . GLU A 1 91 ? -10.908 12.754 2.842 1.00 96.38 91 GLU A CA 1
ATOM 687 C C . GLU A 1 91 ? -9.586 12.320 3.490 1.00 96.38 91 GLU A C 1
ATOM 689 O O . GLU A 1 91 ? -8.549 12.294 2.828 1.00 96.38 91 GLU A O 1
ATOM 694 N N . GLN A 1 92 ? -9.614 11.909 4.764 1.00 96.25 92 GLN A N 1
ATOM 695 C CA . GLN A 1 92 ? -8.427 11.378 5.444 1.00 96.25 92 GLN A CA 1
ATOM 696 C C . GLN A 1 92 ? -7.927 10.088 4.781 1.00 96.25 92 GLN A C 1
ATOM 698 O O . GLN A 1 92 ? -6.721 9.899 4.628 1.00 96.25 92 GLN A O 1
ATOM 703 N N . SER A 1 93 ? -8.840 9.205 4.364 1.00 97.81 93 SER A N 1
ATOM 704 C CA . SER A 1 93 ? -8.470 8.001 3.616 1.00 97.81 93 SER A CA 1
ATOM 705 C C . SER A 1 93 ? -7.905 8.326 2.239 1.00 97.81 93 SER A C 1
ATOM 707 O O . SER A 1 93 ? -6.937 7.692 1.846 1.00 97.81 93 SER A O 1
ATOM 709 N N . GLN A 1 94 ? -8.461 9.298 1.513 1.00 97.94 94 GLN A N 1
ATOM 710 C CA . GLN A 1 94 ? -7.940 9.702 0.201 1.00 97.94 94 GLN A CA 1
ATOM 711 C C . GLN A 1 94 ? -6.509 10.226 0.313 1.00 97.94 94 GLN A C 1
ATOM 713 O O . GLN A 1 94 ? -5.631 9.760 -0.405 1.00 97.94 94 GLN A O 1
ATOM 718 N N . GLN A 1 95 ? -6.241 11.100 1.283 1.00 97.56 95 GLN A N 1
ATOM 719 C CA . GLN A 1 95 ? -4.895 11.626 1.501 1.00 97.56 95 GLN A CA 1
ATOM 720 C C . GLN A 1 95 ? -3.888 10.520 1.866 1.00 97.56 95 GLN A C 1
ATOM 722 O O . GLN A 1 95 ? -2.768 10.487 1.346 1.00 97.56 95 GLN A O 1
ATOM 727 N N . ALA A 1 96 ? -4.291 9.595 2.743 1.00 97.88 96 ALA A N 1
ATOM 728 C CA . ALA A 1 96 ? -3.482 8.437 3.114 1.00 97.88 96 ALA A CA 1
ATOM 729 C C . ALA A 1 96 ? -3.215 7.521 1.909 1.00 97.88 96 ALA A C 1
ATOM 731 O O . ALA A 1 96 ? -2.087 7.068 1.714 1.00 97.88 96 ALA A O 1
ATOM 732 N N . PHE A 1 97 ? -4.239 7.283 1.086 1.00 98.25 97 PHE A N 1
ATOM 733 C CA . PHE A 1 97 ? -4.161 6.462 -0.115 1.00 98.25 97 PHE A CA 1
ATOM 734 C C . PHE A 1 97 ? -3.191 7.054 -1.139 1.00 98.25 97 PHE A C 1
ATOM 736 O O . PHE A 1 97 ? -2.248 6.378 -1.537 1.00 98.25 97 PHE A O 1
ATOM 743 N N . GLU A 1 98 ? -3.351 8.330 -1.491 1.00 97.56 98 GLU A N 1
ATOM 744 C CA . GLU A 1 98 ? -2.469 9.038 -2.427 1.00 97.56 98 GLU A CA 1
ATOM 745 C C . GLU A 1 98 ? -1.006 9.012 -1.967 1.00 97.56 98 GLU A C 1
ATOM 747 O O . GLU A 1 98 ? -0.100 8.764 -2.762 1.00 97.56 98 GLU A O 1
ATOM 752 N N . SER A 1 99 ? -0.772 9.190 -0.665 1.00 97.69 99 SER A N 1
ATOM 753 C CA . SER A 1 99 ? 0.569 9.104 -0.076 1.00 97.69 99 SER A CA 1
ATOM 754 C C . SER A 1 99 ? 1.141 7.683 -0.150 1.00 97.69 99 SER A C 1
ATOM 756 O O . SER A 1 99 ? 2.324 7.497 -0.442 1.00 97.69 99 SER A O 1
ATOM 758 N N . LEU A 1 100 ? 0.310 6.662 0.083 1.00 97.88 100 LEU A N 1
ATOM 759 C CA . LEU A 1 100 ? 0.727 5.263 0.022 1.00 97.88 100 LEU A CA 1
ATOM 760 C C . LEU A 1 100 ? 1.075 4.817 -1.404 1.00 97.88 100 LEU A C 1
ATOM 762 O O . LEU A 1 100 ? 1.988 4.005 -1.563 1.00 97.88 100 LEU A O 1
ATOM 766 N N . LEU A 1 101 ? 0.391 5.335 -2.430 1.00 96.94 101 LEU A N 1
ATOM 767 C CA . LEU A 1 101 ? 0.606 4.938 -3.828 1.00 96.94 101 LEU A CA 1
ATOM 768 C C . LEU A 1 101 ? 2.065 5.100 -4.277 1.00 96.94 101 LEU A C 1
ATOM 770 O O . LEU A 1 101 ? 2.555 4.290 -5.054 1.00 96.94 101 LEU A O 1
ATOM 774 N N . TYR A 1 102 ? 2.817 6.054 -3.717 1.00 96.75 102 TYR A N 1
ATOM 775 C CA . TYR A 1 102 ? 4.256 6.202 -3.987 1.00 96.75 102 TYR A CA 1
ATOM 776 C C . TYR A 1 102 ? 5.117 5.009 -3.531 1.00 96.75 102 TYR A C 1
ATOM 778 O O . TYR A 1 102 ? 6.296 4.907 -3.898 1.00 96.75 102 TYR A O 1
ATOM 786 N N . LEU A 1 103 ? 4.571 4.132 -2.685 1.00 97.06 103 LEU A N 1
ATOM 787 C CA . LEU A 1 103 ? 5.208 2.921 -2.163 1.00 97.06 103 LEU A CA 1
ATOM 788 C C . LEU A 1 103 ? 4.688 1.642 -2.834 1.00 97.06 103 LEU A C 1
ATOM 790 O O . LEU A 1 103 ? 5.172 0.554 -2.501 1.00 97.06 103 LEU A O 1
ATOM 794 N N . ILE A 1 104 ? 3.720 1.768 -3.741 1.00 97.00 104 ILE A N 1
ATOM 795 C CA . ILE A 1 104 ? 3.077 0.666 -4.447 1.00 97.00 104 ILE A CA 1
ATOM 796 C C . ILE A 1 104 ? 3.521 0.693 -5.906 1.00 97.00 104 ILE A C 1
ATOM 798 O O . ILE A 1 104 ? 3.596 1.739 -6.541 1.00 97.00 104 ILE A O 1
ATOM 802 N N . ASP A 1 105 ? 3.818 -0.490 -6.420 1.00 95.50 105 ASP A N 1
ATOM 803 C CA . ASP A 1 105 ? 3.984 -0.762 -7.836 1.00 95.50 105 ASP A CA 1
ATOM 804 C C . ASP A 1 105 ? 2.791 -1.632 -8.270 1.00 95.50 105 ASP A C 1
ATOM 806 O O . ASP A 1 105 ? 2.793 -2.840 -8.001 1.00 95.50 105 ASP A O 1
ATOM 810 N N . PRO A 1 106 ? 1.716 -1.030 -8.819 1.00 95.06 106 PRO A N 1
ATOM 811 C CA . PRO A 1 106 ? 0.494 -1.755 -9.148 1.00 95.06 106 PRO A CA 1
ATOM 812 C C . PRO A 1 106 ? 0.753 -2.928 -10.097 1.00 95.06 106 PRO A C 1
ATOM 814 O O . PRO A 1 106 ? 1.542 -2.831 -11.035 1.00 95.06 106 PRO A O 1
ATOM 817 N N . GLY A 1 107 ? 0.122 -4.069 -9.825 1.00 95.38 107 GLY A N 1
ATOM 818 C CA . GLY A 1 107 ? 0.369 -5.325 -10.538 1.00 95.38 107 GLY A CA 1
ATOM 819 C C . GLY A 1 107 ? 1.643 -6.062 -10.102 1.00 95.38 107 GLY A C 1
ATOM 820 O O . GLY A 1 107 ? 1.845 -7.211 -10.488 1.00 95.38 107 GLY A O 1
ATOM 821 N N . ARG A 1 108 ? 2.510 -5.439 -9.289 1.00 94.94 108 ARG A N 1
ATOM 822 C CA . ARG A 1 108 ? 3.836 -5.965 -8.920 1.00 94.94 108 ARG A CA 1
ATOM 823 C C . ARG A 1 108 ? 4.034 -5.952 -7.395 1.00 94.94 108 ARG A C 1
ATOM 825 O O . ARG A 1 108 ? 4.836 -5.174 -6.861 1.00 94.94 108 ARG A O 1
ATOM 832 N N . PRO A 1 109 ? 3.341 -6.841 -6.653 1.00 95.56 109 PRO A N 1
ATOM 833 C CA . PRO A 1 109 ? 3.361 -6.853 -5.187 1.00 95.56 109 PRO A CA 1
ATOM 834 C C . PRO A 1 109 ? 4.759 -7.044 -4.590 1.00 95.56 109 PRO A C 1
ATOM 836 O O . PRO A 1 109 ? 5.112 -6.363 -3.630 1.00 95.56 109 PRO A O 1
ATOM 839 N N . ASP A 1 110 ? 5.594 -7.899 -5.179 1.00 91.88 110 ASP A N 1
ATOM 840 C CA . ASP A 1 110 ? 6.944 -8.157 -4.660 1.00 91.88 110 ASP A CA 1
ATOM 841 C C . ASP A 1 110 ? 7.923 -6.993 -4.900 1.00 91.88 110 ASP A C 1
ATOM 843 O O . ASP A 1 110 ? 8.921 -6.878 -4.188 1.00 91.88 110 ASP A O 1
ATOM 847 N N . SER A 1 111 ? 7.625 -6.104 -5.856 1.00 92.25 111 SER A N 1
ATOM 848 C CA . SER A 1 111 ? 8.398 -4.873 -6.109 1.00 92.25 111 SER A CA 1
ATOM 849 C C . SER A 1 111 ? 7.878 -3.668 -5.314 1.00 92.25 111 SER A C 1
ATOM 851 O O . SER A 1 111 ? 8.546 -2.636 -5.220 1.00 92.25 111 SER A O 1
ATOM 853 N N . SER A 1 112 ? 6.701 -3.795 -4.695 1.00 96.56 112 SER A N 1
ATOM 854 C CA . SER A 1 112 ? 6.085 -2.736 -3.899 1.00 96.56 112 SER A CA 1
ATOM 855 C C . SER A 1 112 ? 6.776 -2.594 -2.544 1.00 96.56 112 SER A C 1
ATOM 857 O O . SER A 1 112 ? 6.742 -3.500 -1.705 1.00 96.56 112 SER A O 1
ATOM 859 N N . ARG A 1 113 ? 7.350 -1.414 -2.268 1.00 96.19 113 ARG A N 1
ATOM 860 C CA . ARG A 1 113 ? 8.005 -1.121 -0.978 1.00 96.19 113 ARG A CA 1
ATOM 861 C C . ARG A 1 113 ? 7.067 -1.331 0.208 1.00 96.19 113 ARG A C 1
ATOM 863 O O . ARG A 1 113 ? 7.537 -1.751 1.262 1.00 96.19 113 ARG A O 1
ATOM 870 N N . PHE A 1 114 ? 5.770 -1.084 0.021 1.00 97.12 114 PHE A N 1
ATOM 871 C CA . PHE A 1 114 ? 4.736 -1.335 1.026 1.00 97.12 114 PHE A CA 1
ATOM 872 C C . PHE A 1 114 ? 4.735 -2.784 1.552 1.00 97.12 114 PHE A C 1
ATOM 874 O O . PHE A 1 114 ? 4.595 -2.993 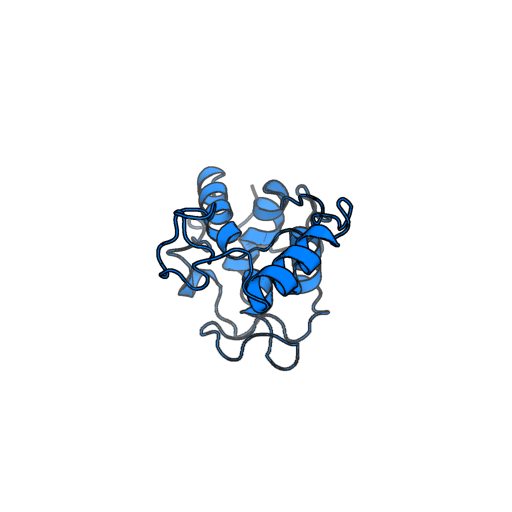2.754 1.00 97.12 114 PHE A O 1
ATOM 881 N N . LEU A 1 115 ? 4.961 -3.777 0.683 1.00 97.00 115 LEU A N 1
ATOM 882 C CA . LEU A 1 115 ? 4.971 -5.200 1.051 1.00 97.00 115 LEU A CA 1
ATOM 883 C C . LEU A 1 115 ? 6.374 -5.733 1.356 1.00 97.00 115 LEU A C 1
ATOM 885 O O . LEU A 1 115 ? 6.527 -6.710 2.087 1.00 97.00 115 LEU A O 1
ATOM 889 N N . HIS A 1 116 ? 7.401 -5.090 0.805 1.00 95.38 116 HIS A N 1
ATOM 890 C CA . HIS A 1 116 ? 8.785 -5.537 0.915 1.00 95.38 116 HIS A CA 1
ATOM 891 C C . HIS A 1 116 ? 9.487 -5.044 2.193 1.00 95.38 116 HIS A C 1
ATOM 893 O O . HIS A 1 116 ? 10.184 -5.812 2.858 1.00 95.38 116 HIS A O 1
ATOM 899 N N . LYS A 1 117 ? 9.282 -3.778 2.587 1.00 94.38 117 LYS A N 1
ATOM 900 C CA . LYS A 1 117 ? 9.950 -3.173 3.759 1.00 94.38 117 LYS A CA 1
ATOM 901 C C . LYS A 1 117 ? 9.605 -3.864 5.092 1.00 94.38 117 LYS A C 1
ATOM 903 O O . LYS A 1 117 ? 10.523 -4.077 5.884 1.00 94.38 117 LYS A O 1
ATOM 908 N N . PRO A 1 118 ? 8.338 -4.237 5.371 1.00 94.50 118 PRO A N 1
ATOM 909 C CA . PRO A 1 118 ? 7.970 -4.888 6.630 1.00 94.50 118 PRO A CA 1
ATOM 910 C C . PRO A 1 118 ? 8.229 -6.403 6.642 1.00 94.50 118 PRO A C 1
ATOM 912 O O . PRO A 1 118 ? 8.062 -7.028 7.694 1.00 94.50 118 PRO A O 1
ATOM 915 N N . LEU A 1 119 ? 8.598 -7.001 5.503 1.00 96.00 119 LEU A N 1
ATOM 916 C CA . LEU A 1 119 ? 8.853 -8.434 5.358 1.00 96.00 119 LEU A CA 1
ATOM 917 C C . LEU A 1 119 ? 10.220 -8.811 5.943 1.00 96.00 119 LEU A C 1
ATOM 919 O O . LEU A 1 119 ? 11.206 -8.080 5.831 1.00 96.00 119 LEU A O 1
ATOM 923 N N . HIS A 1 120 ? 10.291 -9.963 6.599 1.00 95.44 120 HIS A N 1
ATOM 924 C CA . HIS A 1 120 ? 11.528 -10.468 7.178 1.00 95.44 120 HIS A CA 1
ATOM 925 C C . HIS A 1 120 ? 12.583 -10.769 6.086 1.00 95.44 120 HIS A C 1
ATOM 927 O O . HIS A 1 120 ? 12.232 -11.332 5.047 1.00 95.44 120 HIS A O 1
ATOM 933 N N . PRO A 1 121 ? 13.886 -10.487 6.308 1.00 94.62 121 PRO A N 1
ATOM 934 C CA . PRO A 1 121 ? 14.937 -10.720 5.308 1.00 94.62 121 PRO A CA 1
ATOM 935 C C . PRO A 1 121 ? 15.010 -12.152 4.774 1.00 94.62 121 PRO A C 1
ATOM 937 O O . PRO A 1 121 ? 15.210 -12.365 3.584 1.00 94.62 121 PRO A O 1
ATOM 940 N N . ASN A 1 122 ? 14.795 -13.148 5.641 1.00 95.19 122 ASN A N 1
ATOM 941 C CA . ASN A 1 122 ? 14.797 -14.561 5.233 1.00 95.19 122 ASN A CA 1
ATOM 942 C C . ASN A 1 122 ? 13.656 -14.924 4.264 1.00 95.19 122 ASN A C 1
ATOM 944 O O . ASN A 1 122 ? 13.729 -15.968 3.628 1.00 95.19 122 ASN A O 1
ATOM 948 N N . ALA A 1 123 ? 12.627 -14.081 4.155 1.00 95.44 123 ALA A N 1
ATOM 949 C CA . ALA A 1 123 ? 11.541 -14.212 3.188 1.00 95.44 123 ALA A CA 1
ATOM 950 C C . ALA A 1 123 ? 11.702 -13.251 1.995 1.00 95.44 123 ALA A C 1
ATOM 952 O O . ALA A 1 123 ? 10.760 -13.044 1.240 1.00 95.44 123 ALA A O 1
ATOM 953 N N . GLY A 1 124 ? 12.884 -12.648 1.827 1.00 92.88 124 GLY A N 1
ATOM 954 C CA . GLY A 1 124 ? 13.179 -11.734 0.727 1.00 92.88 124 GLY A CA 1
ATOM 955 C C . GLY A 1 124 ? 12.800 -10.279 0.990 1.00 92.88 124 GLY A C 1
ATOM 956 O O . GLY A 1 124 ? 12.723 -9.523 0.034 1.00 92.88 124 GLY A O 1
ATOM 957 N N . GLY A 1 125 ? 12.550 -9.884 2.243 1.00 93.75 125 GLY A N 1
ATOM 958 C CA . GLY A 1 125 ? 12.345 -8.483 2.622 1.00 93.75 125 GLY A CA 1
ATOM 959 C C . GLY A 1 125 ? 13.636 -7.724 2.947 1.00 93.75 125 GLY A C 1
ATOM 960 O O . GLY A 1 125 ? 14.749 -8.240 2.828 1.00 93.75 125 GLY A O 1
ATOM 961 N N . ASP A 1 126 ? 13.487 -6.489 3.421 1.00 90.25 126 ASP A N 1
ATOM 962 C CA . ASP A 1 126 ? 14.619 -5.605 3.699 1.00 90.25 126 ASP A CA 1
ATOM 963 C C . ASP A 1 126 ? 15.344 -5.894 5.021 1.00 90.25 126 ASP A C 1
ATOM 965 O O . ASP A 1 126 ? 14.745 -6.215 6.055 1.00 90.25 126 ASP A O 1
ATOM 969 N N . LEU A 1 127 ? 16.662 -5.652 5.030 1.00 88.75 127 LEU A N 1
ATOM 970 C CA . LEU A 1 127 ? 17.500 -5.763 6.232 1.00 88.75 127 LEU A CA 1
ATOM 971 C C . LEU A 1 127 ? 17.103 -4.765 7.327 1.00 88.75 127 LEU A C 1
ATOM 973 O O . LEU A 1 127 ? 17.235 -5.077 8.510 1.00 88.75 127 LEU A O 1
ATOM 977 N N . MET A 1 128 ? 16.581 -3.591 6.963 1.00 86.69 128 MET A N 1
ATOM 978 C CA . MET A 1 128 ? 16.308 -2.498 7.900 1.00 86.69 128 MET A CA 1
ATOM 979 C C . MET A 1 128 ? 14.873 -1.984 7.777 1.00 86.69 128 MET A C 1
ATOM 981 O O . MET A 1 128 ? 14.452 -1.538 6.713 1.00 86.69 128 MET A O 1
ATOM 985 N N . HIS A 1 129 ? 14.157 -2.006 8.903 1.00 90.62 129 HIS A N 1
ATOM 986 C CA . HIS A 1 129 ? 12.852 -1.374 9.096 1.00 90.62 129 HIS A CA 1
ATOM 987 C C . HIS A 1 129 ? 12.650 -1.143 10.601 1.00 90.62 129 HIS A C 1
ATOM 989 O O . HIS A 1 129 ? 12.609 -2.105 11.373 1.00 90.62 129 HIS A O 1
ATOM 995 N N . ASN A 1 130 ? 12.593 0.125 11.019 1.00 82.44 130 ASN A N 1
ATOM 996 C CA . ASN A 1 130 ? 12.664 0.517 12.434 1.00 82.44 130 ASN A CA 1
ATOM 997 C C . ASN A 1 130 ? 11.445 0.061 13.252 1.00 82.44 130 ASN A C 1
ATOM 999 O O . ASN A 1 130 ? 11.587 -0.213 14.438 1.00 82.44 130 ASN A O 1
ATOM 1003 N N . GLY A 1 131 ? 10.276 -0.085 12.619 1.00 81.25 131 GLY A N 1
ATOM 1004 C CA . GLY A 1 131 ? 9.049 -0.573 13.263 1.00 81.25 131 GLY A CA 1
ATOM 1005 C C . GLY A 1 131 ? 9.000 -2.092 13.485 1.00 81.25 131 GLY A C 1
ATOM 1006 O O . GLY A 1 131 ? 7.974 -2.611 13.914 1.00 81.25 131 GLY A O 1
ATOM 1007 N N . GLY A 1 132 ? 10.078 -2.821 13.174 1.00 86.50 132 GLY A N 1
ATOM 1008 C CA . GLY A 1 132 ? 10.139 -4.280 13.288 1.00 86.50 132 GLY A CA 1
ATOM 1009 C C . GLY A 1 132 ? 9.750 -5.000 11.996 1.00 86.50 132 GLY A C 1
ATOM 1010 O O . GLY A 1 132 ? 9.888 -4.449 10.902 1.00 86.50 132 GLY A O 1
ATOM 1011 N N . ARG A 1 133 ? 9.332 -6.264 12.104 1.00 92.00 133 ARG A N 1
ATOM 1012 C CA . ARG A 1 133 ? 8.847 -7.072 10.975 1.00 92.00 133 ARG A CA 1
ATOM 1013 C C . ARG A 1 133 ? 7.397 -7.440 11.202 1.00 92.00 133 ARG A C 1
ATOM 1015 O O . ARG A 1 133 ? 7.043 -7.870 12.294 1.00 92.00 133 ARG A O 1
ATOM 1022 N N . ARG A 1 134 ? 6.583 -7.241 10.168 1.00 93.62 134 ARG A N 1
ATOM 1023 C CA . ARG A 1 134 ? 5.165 -7.597 10.197 1.00 93.62 134 ARG A CA 1
ATOM 1024 C C . ARG A 1 134 ? 4.937 -9.002 9.654 1.00 93.62 134 ARG A C 1
ATOM 1026 O O . ARG A 1 134 ? 4.141 -9.741 10.209 1.00 93.62 134 ARG A O 1
ATOM 1033 N N . TRP A 1 135 ? 5.676 -9.386 8.618 1.00 95.25 135 TRP A N 1
ATOM 1034 C CA . TRP A 1 135 ? 5.544 -10.698 7.982 1.00 95.25 135 TRP A CA 1
AT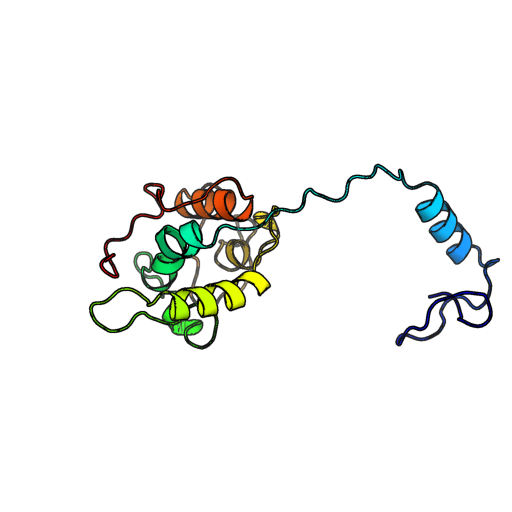OM 1035 C C . TRP A 1 135 ? 6.872 -11.441 8.026 1.00 95.25 135 TRP A C 1
ATOM 1037 O O . TRP A 1 135 ? 7.936 -10.835 7.871 1.00 95.25 135 TRP A O 1
ATOM 1047 N N . TYR A 1 136 ? 6.809 -12.751 8.229 1.00 94.69 136 TYR A N 1
ATOM 1048 C CA . TYR A 1 136 ? 7.962 -13.649 8.306 1.00 94.69 136 TYR A CA 1
ATOM 1049 C C . TYR A 1 136 ? 8.049 -14.604 7.111 1.00 94.69 136 TYR A C 1
ATOM 1051 O O . TYR A 1 136 ? 9.077 -15.258 6.936 1.00 94.69 136 TYR A O 1
ATOM 1059 N N . SER A 1 137 ? 7.011 -14.643 6.277 1.00 96.31 137 SER A N 1
ATOM 1060 C CA . SER A 1 137 ? 6.908 -15.402 5.037 1.00 96.31 137 SER A CA 1
ATOM 1061 C C . SER A 1 137 ? 6.203 -14.577 3.957 1.00 96.31 137 SER A C 1
ATOM 1063 O O . SER A 1 137 ? 5.363 -13.722 4.242 1.00 96.31 137 SER A O 1
ATOM 1065 N N . GLN A 1 138 ? 6.500 -14.859 2.686 1.00 95.75 138 GLN A N 1
ATOM 1066 C CA . GLN A 1 138 ? 5.685 -14.339 1.587 1.00 95.75 138 GLN A CA 1
ATOM 1067 C C . GLN A 1 138 ? 4.255 -14.899 1.627 1.00 95.75 138 GLN A C 1
ATOM 1069 O O . GLN A 1 138 ? 3.337 -14.216 1.174 1.00 95.75 138 GLN A O 1
ATOM 1074 N N . ASP A 1 139 ? 4.070 -16.080 2.221 1.00 97.19 139 ASP A N 1
ATOM 1075 C CA . ASP A 1 139 ? 2.793 -16.792 2.341 1.00 97.19 139 ASP A CA 1
ATOM 1076 C C . ASP A 1 139 ? 1.968 -16.379 3.571 1.00 97.19 139 ASP A C 1
ATOM 1078 O O . ASP A 1 139 ? 0.918 -16.967 3.831 1.00 97.19 139 ASP A O 1
ATOM 1082 N N . ASP A 1 140 ? 2.424 -15.388 4.349 1.00 97.50 140 ASP A N 1
ATOM 1083 C CA . ASP A 1 140 ? 1.637 -14.863 5.467 1.00 97.50 140 ASP A CA 1
ATOM 1084 C C . ASP A 1 140 ? 0.246 -14.420 4.966 1.00 97.50 140 ASP A C 1
ATOM 1086 O O . ASP A 1 140 ? 0.173 -13.611 4.033 1.00 97.50 140 ASP A O 1
ATOM 1090 N N . PRO A 1 141 ? -0.867 -14.898 5.563 1.00 97.56 141 PRO A N 1
ATOM 1091 C CA . PRO A 1 141 ? -2.210 -14.659 5.024 1.00 97.56 141 PRO A CA 1
ATOM 1092 C C . PRO A 1 141 ? -2.560 -13.178 4.863 1.00 97.56 141 PRO A C 1
ATOM 1094 O O . PRO A 1 141 ? -3.207 -12.786 3.894 1.00 97.56 141 PRO A O 1
ATOM 1097 N N . GLU A 1 142 ? -2.108 -12.343 5.799 1.00 97.50 142 GLU A N 1
ATOM 1098 C CA . GLU A 1 142 ? -2.301 -10.895 5.736 1.00 97.50 142 GLU A CA 1
ATOM 1099 C C . GLU A 1 142 ? -1.520 -10.277 4.569 1.00 97.50 142 GLU A C 1
ATOM 1101 O O . GLU A 1 142 ? -2.067 -9.480 3.810 1.00 97.50 142 GLU A O 1
ATOM 1106 N N . ARG A 1 143 ? -0.266 -10.700 4.362 1.00 97.81 143 ARG A N 1
ATOM 1107 C CA . ARG A 1 143 ? 0.558 -10.239 3.241 1.00 97.81 143 ARG A CA 1
ATOM 1108 C C . ARG A 1 143 ? -0.039 -10.655 1.900 1.00 97.81 143 ARG A C 1
ATOM 1110 O O . ARG A 1 143 ? -0.084 -9.836 0.990 1.00 97.81 143 ARG A O 1
ATOM 1117 N N . GLN A 1 144 ? -0.501 -11.899 1.776 1.00 98.50 144 GLN A N 1
ATOM 1118 C CA . GLN A 1 144 ? -1.140 -12.412 0.560 1.00 98.50 144 GLN A CA 1
ATOM 1119 C C . GLN A 1 144 ? -2.418 -11.637 0.219 1.00 98.50 144 GLN A C 1
ATOM 1121 O O . GLN A 1 144 ? -2.631 -11.275 -0.936 1.00 98.50 144 GLN A O 1
ATOM 1126 N N . ALA A 1 145 ? -3.228 -11.291 1.222 1.00 98.38 145 ALA A N 1
ATOM 1127 C CA . ALA A 1 145 ? -4.404 -10.450 1.022 1.00 98.38 145 ALA A CA 1
ATOM 1128 C C . ALA A 1 145 ? -4.043 -9.054 0.479 1.00 98.38 145 ALA A C 1
ATOM 1130 O O . ALA A 1 145 ? -4.689 -8.562 -0.447 1.00 98.38 145 ALA A O 1
ATOM 1131 N N . LEU A 1 146 ? -2.984 -8.429 1.005 1.00 98.50 146 LEU A N 1
ATOM 1132 C CA . LEU A 1 146 ? -2.492 -7.150 0.485 1.00 98.50 146 LEU A CA 1
ATOM 1133 C C . LEU A 1 146 ? -1.849 -7.288 -0.901 1.00 98.50 146 LEU A C 1
ATOM 1135 O O . LEU A 1 146 ? -1.984 -6.389 -1.725 1.00 98.50 146 LEU A O 1
ATOM 1139 N N . ALA A 1 147 ? -1.164 -8.398 -1.176 1.00 98.25 147 ALA A N 1
ATOM 1140 C CA . ALA A 1 147 ? -0.579 -8.680 -2.483 1.00 98.25 147 ALA A CA 1
ATOM 1141 C C . ALA A 1 147 ? -1.657 -8.846 -3.561 1.00 98.25 147 ALA A C 1
ATOM 1143 O O . ALA A 1 147 ? -1.495 -8.318 -4.658 1.00 98.25 147 ALA A O 1
ATOM 1144 N N . SER A 1 148 ? -2.775 -9.503 -3.237 1.00 98.31 148 SER A N 1
ATOM 1145 C CA . SER A 1 148 ? -3.938 -9.620 -4.125 1.00 98.31 148 SER A CA 1
ATOM 1146 C C . SER A 1 148 ? -4.552 -8.246 -4.428 1.00 98.31 148 SER A C 1
ATOM 1148 O O . SER A 1 148 ? -4.860 -7.938 -5.579 1.00 98.31 148 SER A O 1
ATOM 1150 N N . TRP A 1 149 ? -4.624 -7.356 -3.432 1.00 98.44 149 TRP A N 1
ATOM 1151 C CA . TRP A 1 149 ? -5.027 -5.962 -3.648 1.00 98.44 149 TRP A CA 1
ATOM 1152 C C . TRP A 1 149 ? -4.046 -5.183 -4.534 1.00 98.44 149 TRP A C 1
ATOM 1154 O O . TRP A 1 149 ? -4.470 -4.556 -5.500 1.00 98.44 149 TRP A O 1
ATOM 1164 N N . VAL A 1 150 ? -2.736 -5.270 -4.273 1.00 98.19 150 VAL A N 1
ATOM 1165 C CA . VAL A 1 150 ? -1.707 -4.623 -5.111 1.00 98.19 150 VAL A CA 1
ATOM 1166 C C . VAL A 1 150 ? -1.716 -5.160 -6.546 1.00 98.19 150 VAL A C 1
ATOM 1168 O O . VAL A 1 150 ? -1.434 -4.418 -7.484 1.00 98.19 150 VAL A O 1
ATOM 1171 N N . SER A 1 151 ? -2.082 -6.428 -6.729 1.00 96.88 151 SER A N 1
ATOM 1172 C CA . SER A 1 151 ? -2.225 -7.063 -8.045 1.00 96.88 151 SER A CA 1
ATOM 1173 C C . SER A 1 151 ? -3.519 -6.671 -8.775 1.00 96.88 151 SER A C 1
ATOM 1175 O O . SER A 1 151 ? -3.705 -7.062 -9.922 1.00 96.88 151 SER A O 1
ATOM 1177 N N . GLY A 1 152 ? -4.408 -5.899 -8.136 1.00 96.06 152 GLY A N 1
ATOM 1178 C CA . GLY A 1 152 ? -5.698 -5.472 -8.691 1.00 96.06 152 GLY A CA 1
ATOM 1179 C C . GLY A 1 152 ? -6.808 -6.528 -8.618 1.00 96.06 152 GLY A C 1
ATOM 1180 O O . GLY A 1 152 ? -7.891 -6.327 -9.166 1.00 96.06 152 GLY A O 1
ATOM 1181 N N . GLU A 1 153 ? -6.566 -7.656 -7.950 1.00 96.62 153 GLU A N 1
ATOM 1182 C CA . GLU A 1 153 ? -7.512 -8.774 -7.854 1.00 96.62 153 GLU A CA 1
ATOM 1183 C C . GLU A 1 153 ? -8.554 -8.561 -6.746 1.00 96.62 153 GLU A C 1
ATOM 1185 O O . GLU A 1 153 ? -9.711 -8.956 -6.895 1.00 96.62 153 GLU A O 1
ATOM 1190 N N . ALA A 1 154 ? -8.154 -7.932 -5.636 1.00 97.38 154 ALA A N 1
ATOM 1191 C CA . ALA A 1 154 ? -9.035 -7.635 -4.511 1.00 97.38 154 ALA A CA 1
ATOM 1192 C C . ALA A 1 154 ? -9.571 -6.197 -4.599 1.00 97.38 154 ALA A C 1
ATOM 1194 O O . ALA A 1 154 ? -8.799 -5.242 -4.672 1.00 97.38 154 ALA A O 1
ATOM 1195 N N . GLN A 1 155 ? -10.899 -6.051 -4.600 1.00 96.88 155 GLN A N 1
ATOM 1196 C CA . GLN A 1 155 ? -11.603 -4.781 -4.814 1.00 96.88 155 GLN A CA 1
ATOM 1197 C C . GLN A 1 155 ? -12.864 -4.693 -3.941 1.00 96.88 155 GLN A C 1
ATOM 1199 O O . GLN A 1 155 ? -13.387 -5.709 -3.470 1.00 96.88 155 GLN A O 1
ATOM 1204 N N . GLY A 1 156 ? -13.385 -3.481 -3.754 1.00 96.62 156 GLY A N 1
ATOM 1205 C CA . GLY A 1 156 ? -14.581 -3.218 -2.963 1.00 96.62 156 GLY A CA 1
ATOM 1206 C C . GLY A 1 156 ? -14.339 -3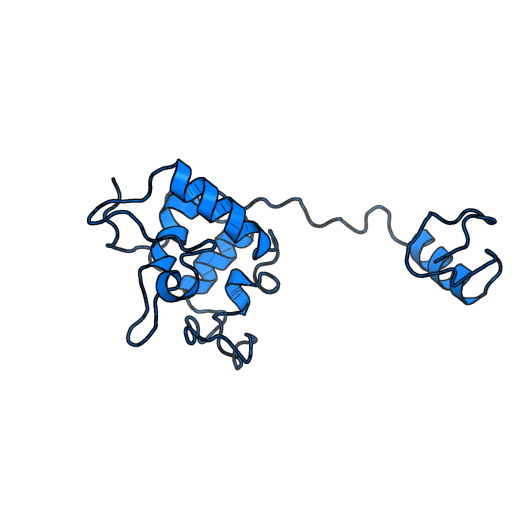.374 -1.461 1.00 96.62 156 GLY A C 1
ATOM 1207 O O . GLY A 1 156 ? -13.222 -3.293 -0.972 1.00 96.62 156 GLY A O 1
ATOM 1208 N N . ASN A 1 157 ? -15.397 -3.609 -0.687 1.00 95.50 157 ASN A N 1
ATOM 1209 C CA . ASN A 1 157 ? -15.347 -3.555 0.782 1.00 95.50 157 ASN A CA 1
ATOM 1210 C C . ASN A 1 157 ? -15.399 -4.928 1.484 1.00 95.50 157 ASN A C 1
ATOM 1212 O O . ASN A 1 157 ? -15.565 -5.000 2.705 1.00 95.50 157 ASN A O 1
ATOM 1216 N N . SER A 1 158 ? -15.267 -6.025 0.733 1.00 95.06 158 SER A N 1
ATOM 1217 C CA . SER A 1 158 ? -15.290 -7.379 1.291 1.00 95.06 158 SER A CA 1
ATOM 1218 C C . SER A 1 158 ? -13.897 -7.792 1.766 1.00 95.06 158 SER A C 1
ATOM 1220 O O . SER A 1 158 ? -13.077 -8.287 0.995 1.00 95.06 158 SER A O 1
ATOM 1222 N N . CYS A 1 159 ? -13.615 -7.565 3.050 1.00 96.69 159 CYS A N 1
ATOM 1223 C CA . CYS A 1 159 ? -12.288 -7.838 3.595 1.00 96.69 159 CYS A CA 1
ATOM 1224 C C . CYS A 1 159 ? -12.069 -9.335 3.849 1.00 96.69 159 CYS A C 1
ATOM 1226 O O . CYS A 1 159 ? -12.877 -9.949 4.560 1.00 96.69 159 CYS A O 1
ATOM 1228 N N . PRO A 1 160 ? -10.962 -9.922 3.354 1.00 97.50 160 PRO A N 1
ATOM 1229 C CA . PRO A 1 160 ? -10.577 -11.280 3.721 1.00 97.50 160 PRO A CA 1
ATOM 1230 C C . PRO A 1 160 ? -10.316 -11.361 5.226 1.00 97.50 160 PRO A C 1
ATOM 1232 O O . PRO A 1 160 ? -9.968 -10.362 5.851 1.00 97.50 160 PRO A O 1
ATOM 1235 N N . SER A 1 161 ? -10.445 -12.552 5.816 1.00 96.69 161 SER A N 1
ATOM 1236 C CA . SER A 1 161 ? -10.325 -12.747 7.272 1.00 96.69 161 SER A CA 1
ATOM 1237 C C . SER A 1 161 ? -9.018 -12.205 7.856 1.00 96.69 161 SER A C 1
ATOM 1239 O O . SER A 1 161 ? -9.009 -11.709 8.975 1.00 96.69 161 SER A O 1
ATOM 1241 N N . ALA A 1 162 ? -7.926 -12.259 7.091 1.00 96.88 162 ALA A N 1
ATOM 1242 C CA . ALA A 1 162 ? -6.624 -11.746 7.507 1.00 96.88 162 ALA A CA 1
ATOM 1243 C C . ALA A 1 162 ? -6.540 -10.206 7.567 1.00 96.88 162 ALA A C 1
ATOM 1245 O O . ALA A 1 162 ? -5.593 -9.684 8.137 1.00 96.88 162 ALA A O 1
ATOM 1246 N N . LEU A 1 163 ? -7.513 -9.491 6.992 1.00 97.00 163 LEU A N 1
ATOM 1247 C CA . LEU A 1 163 ? -7.627 -8.026 6.999 1.00 97.00 163 LEU A CA 1
ATOM 1248 C C . LEU A 1 163 ? -8.885 -7.545 7.743 1.00 97.00 163 LEU A C 1
ATOM 1250 O O . LEU A 1 163 ? -9.377 -6.440 7.515 1.00 97.00 163 LEU A O 1
ATOM 1254 N N . GLN A 1 164 ? -9.452 -8.387 8.608 1.00 95.50 164 GLN A N 1
ATOM 1255 C CA . GLN A 1 164 ? -10.570 -8.008 9.464 1.00 95.50 164 GLN A CA 1
ATOM 1256 C C . GLN A 1 164 ? -10.035 -7.552 10.818 1.00 95.50 164 GLN A C 1
ATOM 1258 O O . GLN A 1 164 ? -9.494 -8.345 11.584 1.00 95.50 164 GLN A O 1
ATOM 1263 N N . PHE A 1 165 ? -10.208 -6.263 11.099 1.00 93.62 165 PHE A N 1
ATOM 1264 C CA . PHE A 1 165 ? -9.815 -5.634 12.353 1.00 93.62 165 PHE A CA 1
ATOM 1265 C C . PHE A 1 165 ? -11.046 -5.050 13.048 1.00 93.62 165 PHE A C 1
ATOM 1267 O O . PHE A 1 165 ? -11.928 -4.492 12.388 1.00 93.62 165 PHE A O 1
ATOM 1274 N N . ASP A 1 166 ? -11.084 -5.156 14.376 1.00 90.00 166 ASP A N 1
ATOM 1275 C CA . ASP A 1 166 ? -12.156 -4.583 15.201 1.00 90.00 166 ASP A CA 1
ATOM 1276 C C . ASP A 1 166 ? -11.967 -3.075 15.437 1.00 90.00 166 ASP A C 1
ATOM 1278 O O . ASP A 1 166 ? -12.931 -2.354 15.698 1.00 90.00 166 ASP A O 1
ATOM 1282 N N . TYR A 1 167 ? -10.725 -2.588 15.338 1.00 91.00 167 TYR A N 1
ATOM 1283 C CA . TYR A 1 167 ? -10.362 -1.189 15.540 1.00 91.00 167 TYR A CA 1
ATOM 1284 C C . TYR A 1 167 ? -9.795 -0.558 14.253 1.00 91.00 167 TYR A C 1
ATOM 1286 O O . TYR A 1 167 ? -9.031 -1.214 13.549 1.00 91.00 167 TYR A O 1
ATOM 1294 N N . PRO A 1 168 ? -10.087 0.720 13.954 1.00 89.81 168 PRO A N 1
ATOM 1295 C CA . PRO A 1 168 ? -11.171 1.507 14.538 1.00 89.81 168 PRO A CA 1
ATOM 1296 C C . PRO A 1 168 ? -12.546 0.924 14.167 1.00 89.81 168 PRO A C 1
ATOM 1298 O O . PRO A 1 168 ? -12.657 0.231 13.152 1.00 89.81 168 PRO A O 1
ATOM 1301 N N . PRO A 1 169 ? -13.601 1.199 14.957 1.00 84.94 169 PRO A N 1
ATOM 1302 C CA . PRO A 1 169 ? -14.940 0.733 14.625 1.00 84.94 169 PRO A CA 1
ATOM 1303 C C . PRO A 1 169 ? -15.354 1.317 13.272 1.00 84.94 169 PRO A C 1
ATOM 1305 O O . PRO A 1 169 ? -15.351 2.536 13.083 1.00 84.94 169 PRO A O 1
ATOM 1308 N N . ARG A 1 170 ? -15.676 0.438 12.318 1.00 81.38 170 ARG A N 1
ATOM 1309 C CA . ARG A 1 170 ? -16.216 0.844 11.016 1.00 81.38 170 ARG A CA 1
ATOM 1310 C C . ARG A 1 170 ? -17.598 1.492 11.215 1.00 81.38 170 ARG A C 1
ATOM 1312 O O . ARG A 1 170 ? -18.336 1.026 12.086 1.00 81.38 170 ARG A O 1
ATOM 1319 N N . PRO A 1 171 ? -17.924 2.566 10.474 1.00 68.88 171 PRO A N 1
ATOM 1320 C CA . PRO A 1 171 ? -19.249 3.178 10.516 1.00 68.88 171 PRO A CA 1
ATOM 1321 C C . PRO A 1 171 ? -20.337 2.248 9.965 1.00 68.88 171 PRO A C 1
ATOM 1323 O O . PRO A 1 171 ? -20.001 1.337 9.172 1.00 68.88 171 PRO A O 1
#